Protein AF-A0A482Y963-F1 (afdb_monomer_lite)

Foldseek 3Di:
DPPCVVLADPDPVSLVVVVVVLVVVLVVCVVPDPDPVSVVVNVVVVVVSVVRVVVNVVVVVVVVVVVVVVVVD

Organism: NCBI:txid392421

Radius of gyration: 16.5 Å; chains: 1; bounding box: 38×20×48 Å

pLDDT: mean 80.07, std 10.65, range [46.91, 92.38]

Sequence (73 aa):
MSIREVVGPDSLDQMVYVIMVWTIIVFASAYILDGPIVRLESLIGTGILLIWVIWGVNYRLQKIQQERYKQNR

Secondary structure (DSSP, 8-state):
--HHHHHS-S-HHHHHHHHHHHHHHHHHHHHH---HHHHHHHHHHHHHHHHHHHHHHHHHHHHHHHHHHHHT-

Structure (mmCIF, N/CA/C/O backbone):
data_AF-A0A482Y963-F1
#
_entry.id   AF-A0A482Y963-F1
#
loop_
_atom_site.group_PDB
_atom_site.id
_atom_site.type_symbol
_atom_site.label_atom_id
_atom_site.label_alt_id
_atom_site.label_comp_id
_atom_site.label_asym_id
_atom_site.label_entity_id
_atom_site.label_seq_id
_atom_site.pdbx_PDB_ins_code
_atom_site.Cartn_x
_atom_site.Cartn_y
_atom_site.Cartn_z
_atom_site.occupancy
_atom_site.B_iso_or_equiv
_atom_site.auth_seq_id
_atom_site.auth_comp_id
_atom_site.auth_asym_id
_atom_site.auth_atom_id
_atom_site.pdbx_PDB_model_num
ATOM 1 N N . MET A 1 1 ? -17.969 13.557 7.490 1.00 46.91 1 MET A N 1
ATOM 2 C CA . MET A 1 1 ? -17.096 12.408 7.184 1.00 46.91 1 MET A CA 1
ATOM 3 C C . MET A 1 1 ? -15.679 12.778 7.555 1.00 46.91 1 MET A C 1
ATOM 5 O O . MET A 1 1 ? -15.173 13.778 7.057 1.00 46.91 1 MET A O 1
ATOM 9 N N . SER A 1 2 ? -15.078 12.046 8.486 1.00 60.09 2 SER A N 1
ATOM 10 C CA . SER A 1 2 ? -13.668 12.236 8.836 1.00 60.09 2 SER A CA 1
ATOM 11 C C . SER A 1 2 ? -12.795 11.758 7.672 1.00 60.09 2 SER A C 1
ATOM 13 O O . SER A 1 2 ? -13.122 10.752 7.053 1.00 60.09 2 SER A O 1
ATOM 15 N N . ILE A 1 3 ? -11.663 12.415 7.388 1.00 60.00 3 ILE A N 1
ATOM 16 C CA . ILE A 1 3 ? -10.680 11.967 6.370 1.00 60.00 3 ILE A CA 1
ATOM 17 C C . ILE A 1 3 ? -10.300 10.486 6.577 1.00 60.00 3 ILE A C 1
ATOM 19 O O . ILE A 1 3 ? -10.021 9.760 5.627 1.00 60.00 3 ILE A O 1
ATOM 23 N N . ARG A 1 4 ? -10.374 10.007 7.825 1.00 57.53 4 ARG A N 1
ATOM 24 C CA . ARG A 1 4 ? -10.136 8.606 8.193 1.00 57.53 4 ARG A CA 1
ATOM 25 C C . ARG A 1 4 ? -11.195 7.624 7.684 1.00 57.53 4 ARG A C 1
ATOM 27 O O . ARG A 1 4 ? -10.859 6.470 7.473 1.00 57.53 4 ARG A O 1
ATOM 34 N N . GLU A 1 5 ? -12.436 8.062 7.499 1.00 59.00 5 GLU A N 1
ATOM 35 C CA . GLU A 1 5 ? -13.530 7.237 6.960 1.00 59.00 5 GLU A CA 1
ATOM 36 C C . GLU A 1 5 ? -13.502 7.179 5.432 1.00 59.00 5 GLU A C 1
ATOM 38 O O . GLU A 1 5 ? -14.023 6.240 4.854 1.00 59.00 5 GLU A O 1
ATOM 43 N N . VAL A 1 6 ? -12.895 8.172 4.775 1.00 60.12 6 VAL A N 1
ATOM 44 C CA . VAL A 1 6 ? -12.820 8.235 3.305 1.00 60.12 6 VAL A CA 1
ATOM 45 C C . VAL A 1 6 ? -11.603 7.473 2.770 1.00 60.12 6 VAL A C 1
ATOM 47 O O . VAL A 1 6 ? -11.653 6.908 1.684 1.00 60.12 6 VAL A O 1
ATOM 50 N N . VAL A 1 7 ? -10.500 7.465 3.525 1.00 63.53 7 VAL A N 1
ATOM 51 C CA . VAL A 1 7 ? -9.215 6.865 3.109 1.00 63.53 7 VAL A CA 1
ATOM 52 C C . VAL A 1 7 ? -8.935 5.534 3.827 1.00 63.53 7 VAL A C 1
ATOM 54 O O . VAL A 1 7 ? -8.031 4.785 3.449 1.00 63.53 7 VAL A O 1
ATOM 57 N N . GLY A 1 8 ? -9.699 5.239 4.881 1.00 65.38 8 GLY A N 1
ATOM 58 C CA . GLY A 1 8 ? -9.600 4.013 5.661 1.00 65.38 8 GLY A CA 1
ATOM 59 C C . GLY A 1 8 ? -10.173 2.801 4.915 1.00 65.38 8 GLY A C 1
ATOM 60 O O . GLY A 1 8 ? -11.210 2.920 4.277 1.00 65.38 8 GLY A O 1
ATOM 61 N N . PRO A 1 9 ? -9.538 1.624 4.998 1.00 69.31 9 PRO A N 1
ATOM 62 C CA . PRO A 1 9 ? -10.058 0.408 4.375 1.00 69.31 9 PRO A CA 1
ATOM 63 C C . PRO A 1 9 ? -11.350 -0.117 5.030 1.00 69.31 9 PRO A C 1
ATOM 65 O O . PRO A 1 9 ? -11.385 -0.474 6.220 1.00 69.31 9 PRO A O 1
ATOM 68 N N . ASP A 1 10 ? -12.387 -0.272 4.206 1.00 71.31 10 ASP A N 1
ATOM 69 C CA . ASP A 1 10 ? -13.738 -0.723 4.567 1.00 71.31 10 ASP A CA 1
ATOM 70 C C . ASP A 1 10 ? -13.860 -2.238 4.752 1.00 71.31 10 ASP A C 1
ATOM 72 O O . ASP A 1 10 ? -14.780 -2.705 5.433 1.00 71.31 10 ASP A O 1
ATOM 76 N N . SER A 1 11 ? -12.880 -3.022 4.294 1.00 76.94 11 SER A N 1
ATOM 77 C CA . SER A 1 11 ? -12.734 -4.448 4.625 1.00 76.94 11 SER A CA 1
ATOM 78 C C . SER A 1 11 ? -11.264 -4.896 4.616 1.00 76.94 11 SER A C 1
ATOM 80 O O . SER A 1 11 ? -10.397 -4.207 4.076 1.00 76.94 11 SER A O 1
ATOM 82 N N . LEU A 1 12 ? -10.963 -6.043 5.244 1.00 79.25 12 LEU A N 1
ATOM 83 C CA . LEU A 1 12 ? -9.652 -6.694 5.075 1.00 79.25 12 LEU A CA 1
ATOM 84 C C . LEU A 1 12 ? -9.492 -7.201 3.634 1.00 79.25 12 LEU A C 1
ATOM 86 O O . LEU A 1 12 ? -8.411 -7.088 3.066 1.00 79.25 12 LEU A O 1
ATOM 90 N N . ASP A 1 13 ? -10.583 -7.661 3.018 1.00 83.19 13 ASP A N 1
ATOM 91 C CA . ASP A 1 13 ? -10.602 -8.118 1.625 1.00 83.19 13 ASP A CA 1
ATOM 92 C C . ASP A 1 13 ? -10.210 -7.000 0.651 1.00 83.19 13 ASP A C 1
ATOM 94 O O . ASP A 1 13 ? -9.458 -7.232 -0.293 1.00 83.19 13 ASP A O 1
ATOM 98 N N . GLN A 1 14 ? -10.639 -5.761 0.918 1.00 83.62 14 GLN A N 1
ATOM 99 C CA . GLN A 1 14 ? -10.234 -4.592 0.139 1.00 83.62 14 GLN A CA 1
ATOM 100 C C . GLN A 1 14 ? -8.723 -4.354 0.229 1.00 83.62 14 GLN A C 1
ATOM 102 O O . GLN A 1 14 ? -8.097 -4.053 -0.785 1.00 83.62 14 GLN A O 1
ATOM 107 N N . MET A 1 15 ? -8.115 -4.517 1.410 1.00 85.62 15 MET A N 1
ATOM 108 C CA . MET A 1 15 ? -6.658 -4.403 1.543 1.00 85.62 15 MET A CA 1
ATOM 109 C C . MET A 1 15 ? -5.943 -5.481 0.727 1.00 85.62 15 MET A C 1
ATOM 111 O O . MET A 1 15 ? -4.994 -5.171 0.013 1.00 85.62 15 MET A O 1
ATOM 115 N N . VAL A 1 16 ? -6.411 -6.732 0.803 1.00 87.38 16 VAL A N 1
ATOM 116 C CA . VAL A 1 16 ? -5.843 -7.855 0.041 1.00 87.38 16 VAL A CA 1
ATOM 117 C C . VAL A 1 16 ? -5.947 -7.594 -1.459 1.00 87.38 16 VAL A C 1
ATOM 119 O O . VAL A 1 16 ? -4.968 -7.779 -2.179 1.00 87.38 16 VAL A O 1
ATOM 122 N N . TYR A 1 17 ? -7.092 -7.095 -1.925 1.00 89.00 17 TYR A N 1
ATOM 123 C CA . TYR A 1 17 ? -7.296 -6.744 -3.326 1.00 89.00 17 TYR A CA 1
ATOM 124 C C . TYR A 1 17 ? -6.335 -5.643 -3.789 1.00 89.00 17 TYR A C 1
ATOM 126 O O . TYR A 1 17 ? -5.691 -5.783 -4.827 1.00 89.00 17 TYR A O 1
ATOM 134 N N . VAL A 1 18 ? -6.174 -4.575 -3.001 1.00 89.06 18 VAL A N 1
ATOM 135 C CA . VAL A 1 18 ? -5.237 -3.481 -3.309 1.00 89.06 18 VAL A CA 1
ATOM 136 C C . VAL A 1 18 ? -3.792 -3.986 -3.360 1.00 89.06 18 VAL A C 1
ATOM 138 O O . VAL A 1 18 ? -3.064 -3.638 -4.289 1.00 89.06 18 VAL A O 1
ATOM 141 N N . ILE A 1 19 ? -3.388 -4.848 -2.421 1.00 89.44 19 ILE A N 1
ATOM 142 C CA . ILE A 1 19 ? -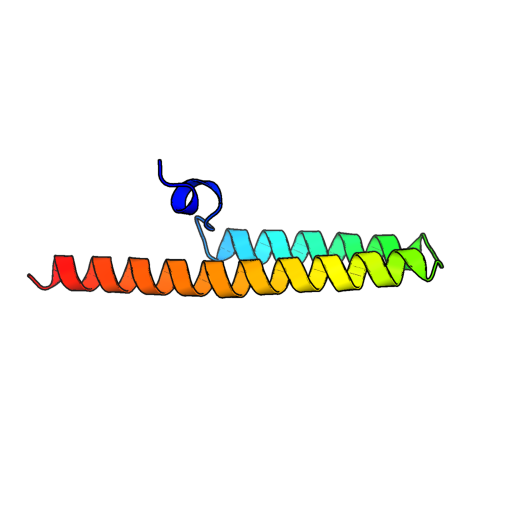2.057 -5.471 -2.422 1.00 89.44 19 ILE A CA 1
ATOM 143 C C . ILE A 1 19 ? -1.870 -6.330 -3.676 1.00 89.44 19 ILE A C 1
ATOM 145 O O . ILE A 1 19 ? -0.865 -6.178 -4.362 1.00 89.44 19 ILE A O 1
ATOM 149 N N . MET A 1 20 ? -2.840 -7.184 -4.016 1.00 91.81 20 MET A N 1
ATOM 150 C CA . MET A 1 20 ? -2.776 -8.023 -5.216 1.00 91.81 20 MET A CA 1
ATOM 151 C C . MET A 1 20 ? -2.623 -7.197 -6.493 1.00 91.81 20 MET A C 1
ATOM 153 O O . MET A 1 20 ? -1.751 -7.486 -7.312 1.00 91.81 20 MET A O 1
ATOM 157 N N . VAL A 1 21 ? -3.450 -6.162 -6.660 1.00 92.31 21 VAL A N 1
ATOM 158 C CA . VAL A 1 21 ? -3.389 -5.274 -7.828 1.00 92.31 21 VAL A CA 1
ATOM 159 C C . VAL A 1 21 ? -2.032 -4.574 -7.891 1.00 92.31 21 VAL A C 1
ATOM 161 O O . VAL A 1 21 ? -1.412 -4.543 -8.953 1.00 92.31 21 VAL A O 1
ATOM 164 N N . TRP A 1 22 ? -1.528 -4.080 -6.758 1.00 92.38 22 TRP A N 1
ATOM 165 C CA . TRP A 1 22 ? -0.205 -3.464 -6.680 1.00 92.38 22 TRP A CA 1
ATOM 166 C C . TRP A 1 22 ? 0.908 -4.435 -7.087 1.00 92.38 22 TRP A C 1
ATOM 168 O O . TRP A 1 22 ? 1.772 -4.089 -7.889 1.00 92.38 22 TRP A O 1
ATOM 178 N N . THR A 1 23 ? 0.864 -5.674 -6.594 1.00 88.50 23 THR A N 1
ATOM 179 C CA . THR A 1 23 ? 1.824 -6.718 -6.960 1.00 88.50 23 THR A CA 1
ATOM 180 C C . THR A 1 23 ? 1.814 -6.980 -8.466 1.00 88.50 23 THR A C 1
ATOM 182 O O . THR A 1 23 ? 2.880 -7.000 -9.075 1.00 88.50 23 THR A O 1
ATOM 185 N N . ILE A 1 24 ? 0.637 -7.101 -9.089 1.00 91.44 24 ILE A N 1
ATOM 186 C CA . ILE A 1 24 ? 0.521 -7.283 -10.546 1.00 91.44 24 ILE A CA 1
ATOM 187 C C . ILE A 1 24 ? 1.163 -6.111 -11.298 1.00 91.44 24 ILE A C 1
ATOM 189 O O . ILE A 1 24 ? 1.909 -6.341 -12.248 1.00 91.44 24 ILE A O 1
ATOM 193 N N . ILE A 1 25 ? 0.924 -4.870 -10.860 1.00 88.69 25 ILE A N 1
ATOM 194 C CA . ILE A 1 25 ? 1.510 -3.671 -11.477 1.00 88.69 25 ILE A CA 1
ATOM 195 C C . ILE A 1 25 ? 3.036 -3.700 -11.381 1.00 88.69 25 ILE A C 1
ATOM 197 O O . ILE A 1 25 ? 3.701 -3.456 -12.383 1.00 88.69 25 ILE A O 1
ATOM 201 N N . VAL A 1 26 ? 3.591 -4.033 -10.213 1.00 87.69 26 VAL A N 1
ATOM 202 C CA . VAL A 1 26 ? 5.047 -4.106 -10.003 1.00 87.69 26 VAL A CA 1
ATOM 203 C C . VAL A 1 26 ? 5.685 -5.201 -10.862 1.00 87.69 26 VAL A C 1
ATOM 205 O O . VAL A 1 26 ? 6.742 -4.986 -11.449 1.00 87.69 26 VAL A O 1
ATOM 208 N N . PHE A 1 27 ? 5.051 -6.370 -10.982 1.00 86.94 27 PHE A N 1
ATOM 209 C CA . PHE A 1 27 ? 5.558 -7.435 -11.852 1.00 86.94 27 PHE A CA 1
ATOM 210 C C . PHE A 1 27 ? 5.464 -7.062 -13.335 1.00 86.94 27 PHE A C 1
ATOM 212 O O . PHE A 1 27 ? 6.413 -7.292 -14.085 1.00 86.94 27 PHE A O 1
ATOM 219 N N . ALA A 1 28 ? 4.353 -6.459 -13.763 1.00 87.00 28 ALA A N 1
ATOM 220 C CA . ALA A 1 28 ? 4.176 -6.013 -15.141 1.00 87.00 28 ALA A CA 1
ATOM 221 C C . ALA A 1 28 ? 5.159 -4.892 -15.510 1.00 87.00 28 ALA A C 1
ATOM 223 O O . ALA A 1 28 ? 5.752 -4.926 -16.588 1.00 87.00 28 ALA A O 1
ATOM 224 N N . SER A 1 29 ? 5.378 -3.924 -14.613 1.00 83.81 29 SER A N 1
ATOM 225 C CA . SER A 1 29 ? 6.331 -2.836 -14.837 1.00 83.81 29 SER A CA 1
ATOM 226 C C . SER A 1 29 ? 7.7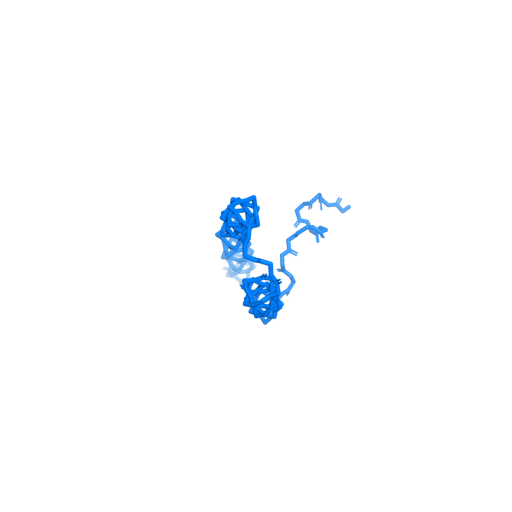67 -3.351 -14.892 1.00 83.81 29 SER A C 1
ATOM 228 O O . SER A 1 29 ? 8.511 -2.942 -15.777 1.00 83.81 29 SER A O 1
ATOM 230 N N . ALA A 1 30 ? 8.133 -4.303 -14.029 1.00 82.25 30 ALA A N 1
ATOM 231 C CA . ALA A 1 30 ? 9.443 -4.947 -14.061 1.00 82.25 30 ALA A CA 1
ATOM 232 C C . ALA A 1 30 ? 9.681 -5.763 -15.343 1.00 82.25 30 ALA A C 1
ATOM 234 O O . ALA A 1 30 ? 10.815 -5.844 -15.799 1.00 82.25 30 ALA A O 1
ATOM 235 N N . TYR A 1 31 ? 8.635 -6.359 -15.929 1.00 82.75 31 TYR A N 1
ATOM 236 C CA . TYR A 1 31 ? 8.746 -7.124 -17.176 1.00 82.75 31 TYR A CA 1
ATOM 237 C C . TYR A 1 31 ? 8.891 -6.233 -18.419 1.00 82.75 31 TYR A C 1
ATOM 239 O O . TYR A 1 31 ? 9.569 -6.606 -19.373 1.00 82.75 31 TYR A O 1
ATOM 247 N N . ILE A 1 32 ? 8.230 -5.072 -18.433 1.00 83.12 32 ILE A N 1
ATOM 248 C CA . ILE A 1 32 ? 8.187 -4.183 -19.605 1.00 83.12 32 ILE A CA 1
ATOM 249 C C . ILE A 1 32 ? 9.328 -3.157 -19.578 1.00 83.12 32 ILE A C 1
ATOM 251 O O . ILE A 1 32 ? 9.819 -2.754 -20.632 1.00 83.12 32 ILE A O 1
ATOM 255 N N . LEU A 1 33 ? 9.732 -2.698 -18.392 1.00 79.19 33 LEU A N 1
ATOM 256 C CA . LEU A 1 33 ? 10.622 -1.554 -18.234 1.00 79.19 33 LEU A CA 1
ATOM 257 C C . LEU A 1 33 ? 11.891 -1.939 -17.458 1.00 79.19 33 LEU A C 1
ATOM 259 O O . LEU A 1 33 ? 11.919 -1.933 -16.228 1.00 79.19 33 LEU A O 1
ATOM 263 N N . ASP A 1 34 ? 12.988 -2.166 -18.179 1.00 68.25 34 ASP A N 1
ATOM 264 C CA . ASP A 1 34 ? 14.322 -2.411 -17.606 1.00 68.25 34 ASP A CA 1
ATOM 265 C C . ASP A 1 34 ? 15.040 -1.099 -17.219 1.00 68.25 34 ASP A C 1
ATOM 267 O O . ASP A 1 34 ? 16.156 -0.795 -17.643 1.00 68.25 34 ASP A O 1
ATOM 271 N N . GLY A 1 35 ? 14.371 -0.267 -16.414 1.00 77.06 35 GLY A N 1
ATOM 272 C CA . GLY A 1 35 ? 14.865 1.045 -15.995 1.00 77.06 35 GLY A CA 1
ATOM 273 C C . GLY A 1 35 ? 15.164 1.129 -14.491 1.00 77.06 35 GLY A C 1
ATOM 274 O O . GLY A 1 35 ? 14.306 0.770 -13.682 1.00 77.06 35 GLY A O 1
ATOM 275 N N . PRO A 1 36 ? 16.314 1.686 -14.055 1.00 72.50 36 PRO A N 1
ATOM 276 C CA . PRO A 1 36 ? 16.578 1.939 -12.633 1.00 72.50 36 PRO A CA 1
ATOM 277 C C . PRO A 1 36 ? 15.562 2.908 -11.996 1.00 72.50 36 PRO A C 1
ATOM 279 O O . PRO A 1 36 ? 15.287 2.806 -10.802 1.00 72.50 36 PRO A O 1
ATOM 282 N N . ILE A 1 37 ? 14.952 3.792 -12.794 1.00 75.44 37 ILE A N 1
ATOM 283 C CA . ILE A 1 37 ? 13.877 4.703 -12.365 1.00 75.44 37 ILE A CA 1
ATOM 284 C C . ILE A 1 37 ? 12.629 3.919 -11.932 1.00 75.44 37 ILE A C 1
ATOM 286 O O . ILE A 1 37 ? 12.083 4.174 -10.863 1.00 75.44 37 ILE A O 1
ATOM 290 N N . VAL A 1 38 ? 12.235 2.899 -12.698 1.00 76.38 38 VAL A N 1
ATOM 291 C CA . VAL A 1 38 ? 11.048 2.074 -12.413 1.00 76.38 38 VAL A CA 1
ATOM 292 C C . VAL A 1 38 ? 11.227 1.276 -11.126 1.00 76.38 38 VAL A C 1
ATOM 294 O O . VAL A 1 38 ? 10.287 1.132 -10.344 1.00 76.38 38 VAL A O 1
ATOM 297 N N . ARG A 1 39 ? 12.452 0.815 -10.842 1.00 77.88 39 ARG A N 1
ATOM 298 C CA . ARG A 1 39 ? 12.770 0.168 -9.560 1.00 77.88 39 ARG A CA 1
ATOM 299 C C . ARG A 1 39 ? 12.587 1.125 -8.384 1.00 77.88 39 ARG A C 1
ATOM 301 O O . ARG A 1 39 ? 12.033 0.713 -7.370 1.00 77.88 39 ARG A O 1
ATOM 308 N N . LEU A 1 40 ? 13.015 2.382 -8.518 1.00 81.81 40 LEU A N 1
ATOM 309 C CA . LEU A 1 40 ? 12.865 3.390 -7.467 1.00 81.81 40 LEU A CA 1
ATOM 310 C C . LEU A 1 40 ? 11.388 3.719 -7.208 1.00 81.81 40 LEU A C 1
ATOM 312 O O . LEU A 1 40 ? 10.957 3.707 -6.056 1.00 81.81 40 LEU A O 1
ATOM 316 N N . GLU A 1 41 ? 10.605 3.951 -8.265 1.00 80.25 41 GLU A N 1
ATOM 317 C CA . GLU A 1 41 ? 9.160 4.202 -8.160 1.00 80.25 41 GLU A CA 1
ATOM 318 C C . GLU A 1 41 ? 8.427 3.025 -7.509 1.00 80.25 41 GLU A C 1
ATOM 320 O O . GLU A 1 41 ? 7.607 3.218 -6.609 1.00 80.25 41 GLU A O 1
ATOM 325 N N . SER A 1 42 ? 8.787 1.796 -7.886 1.00 83.69 42 SER A N 1
ATOM 326 C CA . SER A 1 42 ? 8.234 0.575 -7.291 1.00 83.69 42 SER A CA 1
ATOM 327 C C . SER A 1 42 ? 8.563 0.46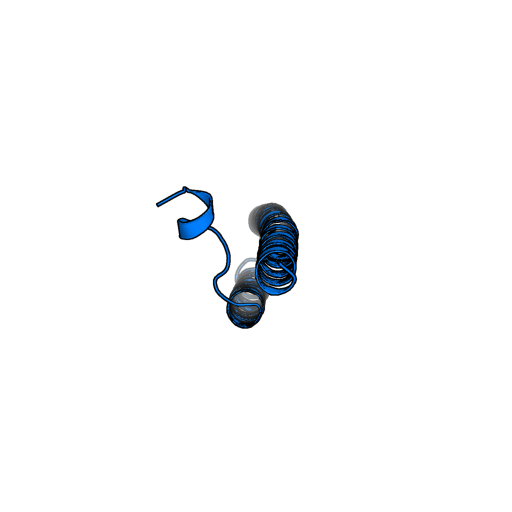6 -5.799 1.00 83.69 42 SER A C 1
ATOM 329 O O . SER A 1 42 ? 7.716 0.058 -5.004 1.00 83.69 42 SER A O 1
ATOM 331 N N . LEU A 1 43 ? 9.775 0.860 -5.394 1.00 86.19 43 LEU A N 1
ATOM 332 C CA . LEU A 1 43 ? 10.237 0.807 -4.005 1.00 86.19 43 LEU A CA 1
ATOM 333 C C . LEU A 1 43 ? 9.523 1.857 -3.141 1.00 86.19 43 LEU A C 1
ATOM 335 O O . LEU A 1 43 ? 9.011 1.528 -2.070 1.00 86.19 43 LEU A O 1
ATOM 339 N N . ILE A 1 44 ? 9.408 3.092 -3.640 1.00 89.12 44 ILE A N 1
ATOM 340 C CA . ILE A 1 44 ? 8.668 4.176 -2.976 1.00 89.12 44 ILE A CA 1
ATOM 341 C C . ILE A 1 44 ? 7.185 3.812 -2.856 1.00 89.12 44 ILE A C 1
ATOM 343 O O . ILE A 1 44 ? 6.617 3.894 -1.766 1.00 89.12 44 ILE A O 1
ATOM 347 N N . GLY A 1 45 ? 6.559 3.363 -3.946 1.00 87.12 45 GLY A N 1
ATOM 348 C CA . GLY A 1 45 ? 5.142 3.007 -3.952 1.00 87.12 45 GLY A CA 1
ATOM 349 C C . GLY A 1 45 ? 4.829 1.818 -3.040 1.00 87.12 45 GLY A C 1
ATOM 350 O O . GLY A 1 4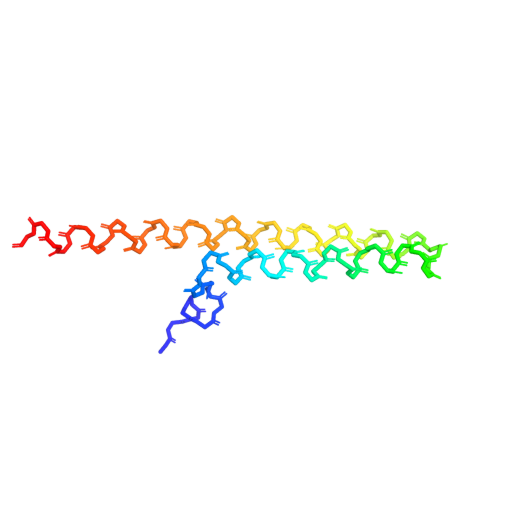5 ? 3.850 1.852 -2.298 1.00 87.12 45 GLY A O 1
ATOM 351 N N . THR A 1 46 ? 5.713 0.817 -2.987 1.00 89.69 46 THR A N 1
ATOM 352 C CA . THR A 1 46 ? 5.583 -0.301 -2.037 1.00 89.69 46 THR A CA 1
ATOM 353 C C . THR A 1 46 ? 5.724 0.172 -0.586 1.00 89.69 46 THR A C 1
ATOM 355 O O . THR A 1 46 ? 4.980 -0.282 0.282 1.00 89.69 46 THR A O 1
ATOM 358 N N . GLY A 1 47 ? 6.615 1.129 -0.308 1.00 91.56 47 GLY A N 1
ATOM 359 C CA . GLY A 1 47 ? 6.728 1.750 1.014 1.00 91.56 47 GLY A CA 1
ATOM 360 C C . GLY A 1 47 ? 5.447 2.473 1.444 1.00 91.56 47 GLY A C 1
ATOM 361 O O . GLY A 1 47 ? 4.969 2.279 2.562 1.00 91.56 47 GLY A O 1
ATOM 362 N N . ILE A 1 48 ? 4.846 3.254 0.543 1.00 90.38 48 ILE A N 1
ATOM 363 C CA . ILE A 1 48 ? 3.572 3.949 0.793 1.00 90.38 48 ILE A CA 1
ATOM 364 C C . ILE A 1 48 ? 2.443 2.941 1.043 1.00 90.38 48 ILE A C 1
ATOM 366 O O . ILE A 1 48 ? 1.670 3.107 1.990 1.00 90.38 48 ILE A O 1
ATOM 370 N N . LEU A 1 49 ? 2.380 1.870 0.246 1.00 90.25 49 LEU A N 1
ATOM 371 C CA . LEU A 1 49 ? 1.413 0.787 0.417 1.00 90.25 49 LEU A CA 1
ATOM 372 C C . LEU A 1 49 ? 1.532 0.148 1.808 1.00 90.25 49 LEU A C 1
ATOM 374 O O . LEU A 1 49 ? 0.526 -0.027 2.490 1.00 90.25 49 LEU A O 1
ATOM 378 N N . LEU A 1 50 ? 2.752 -0.151 2.265 1.00 90.62 50 LEU A N 1
ATOM 379 C CA . LEU A 1 50 ? 2.987 -0.726 3.593 1.00 90.62 50 LEU A CA 1
ATOM 380 C C . LEU A 1 50 ? 2.509 0.198 4.714 1.00 90.62 50 LEU A C 1
ATOM 382 O O . LEU A 1 50 ? 1.842 -0.261 5.641 1.00 90.62 50 LEU A O 1
ATOM 386 N N . ILE A 1 51 ? 2.805 1.498 4.619 1.00 91.88 51 ILE A N 1
ATOM 387 C CA . ILE A 1 51 ? 2.323 2.492 5.586 1.00 91.88 51 ILE A CA 1
ATOM 388 C C . ILE A 1 51 ? 0.791 2.493 5.617 1.00 91.88 51 ILE A C 1
ATOM 390 O O . ILE A 1 51 ? 0.200 2.460 6.699 1.00 91.88 51 ILE A O 1
ATOM 394 N N . TRP A 1 52 ? 0.144 2.476 4.449 1.00 90.75 52 TRP A N 1
ATOM 395 C CA . TRP A 1 52 ? -1.314 2.442 4.348 1.00 90.75 52 TRP A CA 1
ATOM 396 C C . TRP A 1 52 ? -1.913 1.159 4.940 1.00 90.75 52 TRP A C 1
ATOM 398 O O . TRP A 1 52 ? -2.888 1.237 5.686 1.00 90.75 52 TRP A O 1
ATOM 408 N N . VAL A 1 53 ? -1.303 -0.007 4.699 1.00 88.62 53 VAL A N 1
ATOM 409 C CA . VAL A 1 53 ? -1.743 -1.292 5.270 1.00 88.62 53 VAL A CA 1
ATOM 410 C C . VAL A 1 53 ? -1.615 -1.286 6.793 1.00 88.62 53 VAL A C 1
ATOM 412 O O . VAL A 1 53 ? -2.584 -1.590 7.487 1.00 88.62 53 VAL A O 1
ATOM 415 N N . ILE A 1 54 ? -0.457 -0.894 7.337 1.00 89.31 54 ILE A N 1
ATOM 416 C CA . ILE A 1 54 ? -0.230 -0.833 8.792 1.00 89.31 54 ILE A CA 1
ATOM 417 C C . ILE A 1 54 ? -1.229 0.121 9.449 1.00 89.31 54 ILE A C 1
ATOM 419 O O . ILE A 1 54 ? -1.821 -0.192 10.488 1.00 89.31 54 ILE A O 1
ATOM 423 N N . TRP A 1 55 ? -1.433 1.290 8.844 1.00 89.38 55 TRP A N 1
ATOM 424 C CA . TRP A 1 55 ? -2.389 2.270 9.334 1.00 89.38 55 TRP A CA 1
ATOM 425 C C . TRP A 1 55 ? -3.829 1.744 9.271 1.00 89.38 55 TRP A C 1
ATOM 427 O O . TRP A 1 55 ? -4.562 1.843 10.255 1.00 89.38 55 TRP A O 1
ATOM 437 N N . GLY A 1 56 ? -4.218 1.119 8.160 1.00 86.00 56 GLY A N 1
ATOM 438 C CA . GLY A 1 56 ? -5.549 0.555 7.964 1.00 86.00 56 GLY A CA 1
ATOM 439 C C . GLY A 1 56 ? -5.866 -0.602 8.915 1.00 86.00 56 GLY A C 1
ATOM 440 O O . GLY A 1 56 ? -6.972 -0.674 9.454 1.00 86.00 56 GLY A O 1
ATOM 441 N N . VAL A 1 57 ? -4.897 -1.485 9.176 1.00 86.44 57 VAL A N 1
ATOM 442 C CA . VAL A 1 57 ? -5.036 -2.575 10.156 1.00 86.44 57 VAL A CA 1
ATOM 443 C C . VAL A 1 57 ? -5.219 -2.004 11.561 1.00 86.44 57 VAL A C 1
ATOM 445 O O . VAL A 1 57 ? -6.152 -2.395 12.263 1.00 86.44 57 VAL A O 1
ATOM 448 N N . ASN A 1 58 ? -4.395 -1.029 11.956 1.00 85.94 58 ASN A N 1
ATOM 449 C CA . ASN A 1 58 ? -4.535 -0.360 13.251 1.00 85.94 58 ASN A CA 1
ATOM 450 C C . ASN A 1 58 ? -5.890 0.342 13.399 1.00 85.94 58 ASN A C 1
ATOM 452 O O . ASN A 1 58 ? -6.537 0.219 14.439 1.00 85.94 58 ASN A O 1
ATOM 456 N N . TYR A 1 59 ? -6.348 1.036 12.356 1.00 84.38 59 TYR A N 1
ATOM 457 C CA . TYR A 1 59 ? -7.654 1.691 12.349 1.00 84.38 59 TYR A CA 1
ATOM 458 C C . TYR A 1 59 ? -8.794 0.686 12.570 1.00 84.38 59 TYR A C 1
ATOM 460 O O . TYR A 1 59 ? -9.672 0.909 13.407 1.00 84.38 59 TYR A O 1
ATOM 468 N N . ARG A 1 60 ? -8.751 -0.465 11.888 1.00 79.75 60 ARG A N 1
ATOM 469 C CA . ARG A 1 60 ? -9.739 -1.538 12.072 1.00 79.75 60 ARG A CA 1
ATOM 470 C C . ARG A 1 60 ? -9.710 -2.144 13.465 1.00 79.75 60 ARG A C 1
ATOM 472 O O . ARG A 1 60 ? -10.769 -2.338 14.056 1.00 79.75 60 ARG A O 1
ATOM 479 N N . LEU A 1 61 ? -8.523 -2.423 13.998 1.00 84.00 61 LEU A N 1
ATOM 480 C CA . LEU A 1 61 ? -8.373 -2.952 15.353 1.00 84.00 61 LEU A CA 1
ATOM 481 C C . LEU A 1 61 ? -8.968 -1.990 16.388 1.00 84.00 61 LEU A C 1
ATOM 483 O O . LEU A 1 61 ? -9.722 -2.425 17.257 1.00 84.00 61 LEU A O 1
ATOM 487 N N . GLN A 1 62 ? -8.707 -0.686 16.254 1.00 83.62 62 GLN A N 1
ATOM 488 C CA . GLN A 1 62 ? -9.295 0.337 17.123 1.00 83.62 62 GLN A CA 1
ATOM 489 C C . GLN A 1 62 ? -10.823 0.389 17.000 1.00 83.62 62 GLN A C 1
ATOM 491 O O . GLN A 1 62 ? -11.511 0.471 18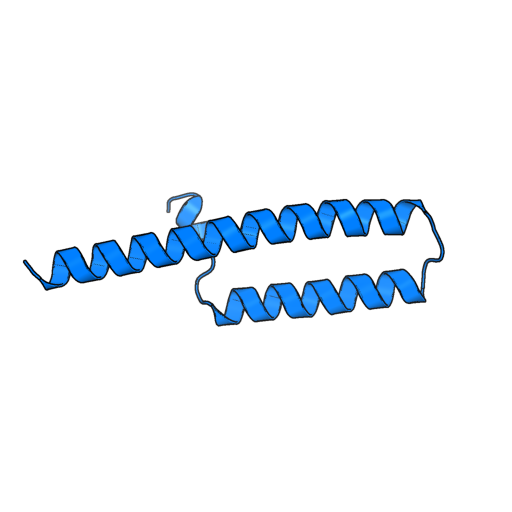.018 1.00 83.62 62 GLN A O 1
ATOM 496 N N . LYS A 1 63 ? -11.366 0.287 15.780 1.00 80.75 63 LYS A N 1
ATOM 497 C CA . LYS A 1 63 ? -12.817 0.261 15.548 1.00 80.75 63 LYS A CA 1
ATOM 498 C C . LYS A 1 63 ? -13.482 -0.946 16.220 1.00 80.75 63 LYS A C 1
ATOM 500 O O . LYS A 1 63 ? -14.442 -0.770 16.964 1.00 80.75 63 LYS A O 1
ATOM 505 N N . ILE A 1 64 ? -12.923 -2.145 16.048 1.00 82.19 64 ILE A N 1
ATOM 506 C CA . ILE A 1 64 ? -13.435 -3.377 16.676 1.00 82.19 64 ILE A CA 1
ATOM 507 C C . ILE A 1 64 ? -13.366 -3.282 18.206 1.00 82.19 64 ILE A C 1
ATOM 509 O O . ILE A 1 64 ? -14.295 -3.696 18.899 1.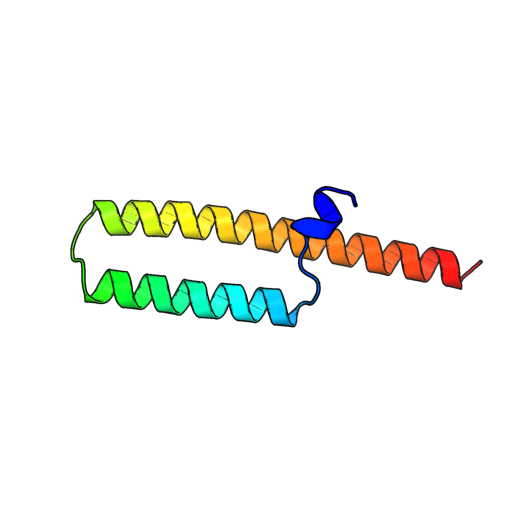00 82.19 64 ILE A O 1
ATOM 513 N N . GLN A 1 65 ? -12.282 -2.728 18.759 1.00 79.69 65 GLN A N 1
ATOM 514 C CA . GLN A 1 65 ? -12.172 -2.517 20.205 1.00 79.69 65 GLN A CA 1
ATOM 515 C C . GLN A 1 65 ? -13.248 -1.554 20.721 1.00 79.69 65 GLN A C 1
ATOM 517 O O . GLN A 1 65 ? -13.874 -1.837 21.742 1.00 79.69 65 GLN A O 1
ATOM 522 N N . GLN A 1 66 ? -13.517 -0.456 20.008 1.00 80.62 66 GLN A N 1
ATOM 523 C CA . GLN A 1 66 ? -14.583 0.483 20.368 1.00 80.62 66 GLN A CA 1
ATOM 524 C C . GLN A 1 66 ? -15.978 -0.150 20.299 1.00 80.62 66 GLN A C 1
ATOM 526 O O . GLN A 1 66 ? -16.805 0.113 21.172 1.00 80.62 66 GLN A O 1
ATOM 531 N N . GLU A 1 67 ? -16.240 -0.989 19.296 1.00 80.69 67 GLU A N 1
ATOM 532 C CA . GLU A 1 67 ? -17.502 -1.726 19.171 1.00 80.69 67 GLU A CA 1
ATOM 533 C C . GLU A 1 67 ? -17.701 -2.687 20.350 1.00 80.69 67 GLU A C 1
ATOM 535 O O . GLU A 1 67 ? -18.746 -2.640 20.998 1.00 80.69 67 GLU A O 1
ATOM 540 N N . ARG A 1 68 ? -16.673 -3.464 20.727 1.00 70.25 68 ARG A N 1
ATOM 541 C CA . ARG A 1 68 ? -16.740 -4.354 21.902 1.00 70.25 68 ARG A CA 1
ATOM 542 C C . ARG A 1 68 ? -16.960 -3.594 23.210 1.00 70.25 68 ARG A C 1
ATOM 544 O O . ARG A 1 68 ? -17.753 -4.032 24.035 1.00 70.25 68 ARG A O 1
ATOM 551 N N . TYR A 1 69 ? -16.302 -2.449 23.399 1.00 74.06 69 TYR A N 1
ATOM 552 C CA . TYR A 1 69 ? -16.488 -1.617 24.595 1.00 74.06 69 TYR A CA 1
ATOM 553 C C . TYR A 1 69 ? -17.904 -1.045 24.720 1.00 74.06 69 TYR A C 1
ATOM 555 O O . TYR A 1 69 ? -18.399 -0.896 25.834 1.00 74.06 69 TYR A O 1
ATOM 563 N N . LYS A 1 70 ? -18.559 -0.722 23.598 1.00 70.50 70 LYS A N 1
ATOM 564 C CA . LYS A 1 70 ? -19.950 -0.244 23.590 1.00 70.50 70 LYS A CA 1
ATOM 565 C C . LYS A 1 70 ? -20.965 -1.359 23.810 1.00 70.50 70 LYS A C 1
ATOM 567 O O . LYS A 1 70 ? -22.037 -1.079 24.315 1.00 70.50 70 LYS A O 1
ATOM 572 N N . GLN A 1 71 ? -20.643 -2.587 23.414 1.00 68.06 71 GLN A N 1
ATOM 573 C CA . GLN A 1 71 ? -21.543 -3.734 23.545 1.00 68.06 71 GLN A CA 1
ATOM 574 C C . GLN A 1 71 ? -21.515 -4.356 24.952 1.00 68.06 71 GLN A C 1
ATOM 576 O O . GLN A 1 71 ? -22.474 -5.002 25.353 1.00 68.06 71 GLN A O 1
ATOM 581 N N . ASN A 1 72 ? -20.422 -4.152 25.698 1.00 64.00 72 ASN A N 1
ATOM 582 C CA . ASN A 1 72 ? -20.246 -4.631 27.073 1.00 64.00 72 ASN A CA 1
ATOM 583 C C . ASN A 1 72 ? -20.749 -3.645 28.151 1.00 64.00 72 ASN A C 1
ATOM 585 O O . ASN A 1 72 ? -20.499 -3.871 29.336 1.00 64.00 72 ASN A O 1
ATOM 589 N N . ARG A 1 73 ? -21.392 -2.542 27.755 1.00 51.62 73 ARG A N 1
ATOM 590 C CA . ARG A 1 73 ? -21.958 -1.513 28.635 1.00 51.62 73 ARG A CA 1
ATOM 591 C C . ARG A 1 73 ? -23.442 -1.354 28.342 1.00 51.62 73 ARG A C 1
ATOM 593 O O . ARG A 1 73 ? -24.183 -1.116 29.317 1.00 51.62 73 ARG A O 1
#